Protein AF-A0A9E1AD64-F1 (afdb_monomer_lite)

Sequence (111 aa):
MRIDILGVGFDNLTMTEAVTRGCELLAGEGAHYVVTPNPEIVETCRADAEAMAAVNGADLVLPDGIGVIYGAKLLGTPLKSRVPGIEFGTAMLAHCAETGKKVFLFGAKPG

Secondary structure (DSSP, 8-state):
-EEEETTEEEE---HHHHHHHHHHHHHSSS---EE---HHHHHHHHH-HHHHHHHHTSSEE---SHHHHHHHHHTT---S----HHHHHHHHHHHHHHHT-------SS--

Structure (mmCIF, N/CA/C/O backbone):
data_AF-A0A9E1AD64-F1
#
_entry.id   AF-A0A9E1AD64-F1
#
loop_
_atom_site.group_PDB
_atom_site.id
_atom_site.type_symbol
_atom_site.label_atom_id
_atom_site.label_alt_id
_atom_site.label_comp_id
_atom_site.label_asym_id
_atom_site.label_entity_id
_atom_site.label_seq_id
_atom_site.pdbx_PDB_ins_code
_atom_site.Cartn_x
_atom_site.Cartn_y
_atom_site.Cartn_z
_atom_site.occupancy
_atom_site.B_iso_or_equiv
_atom_site.auth_seq_id
_atom_site.auth_comp_id
_atom_site.auth_asym_id
_atom_site.auth_atom_id
_atom_site.pdbx_PDB_model_num
ATOM 1 N N . MET A 1 1 ? -2.122 10.688 -10.115 1.00 80.75 1 MET A N 1
ATOM 2 C CA . MET A 1 1 ? -1.612 10.154 -11.398 1.00 80.75 1 MET A CA 1
ATOM 3 C C . MET A 1 1 ? -0.702 8.993 -11.063 1.00 80.75 1 MET A C 1
ATOM 5 O O . MET A 1 1 ? 0.187 9.179 -10.236 1.00 80.75 1 MET A O 1
ATOM 9 N N . ARG A 1 2 ? -0.967 7.822 -11.645 1.00 94.75 2 ARG A N 1
ATOM 10 C CA . ARG A 1 2 ? -0.189 6.609 -11.391 1.00 94.75 2 ARG A CA 1
ATOM 11 C C . ARG A 1 2 ? 0.966 6.483 -12.377 1.00 94.75 2 ARG A C 1
ATOM 13 O O . ARG A 1 2 ? 0.837 6.905 -13.523 1.00 94.75 2 ARG A O 1
ATOM 20 N N . ILE A 1 3 ? 2.080 5.934 -11.908 1.00 96.44 3 ILE A N 1
ATOM 21 C CA . ILE A 1 3 ? 3.230 5.552 -12.725 1.00 96.44 3 ILE A CA 1
ATOM 22 C C . ILE A 1 3 ? 3.144 4.051 -12.963 1.00 96.44 3 ILE A C 1
ATOM 24 O O . ILE A 1 3 ? 3.095 3.284 -12.004 1.00 96.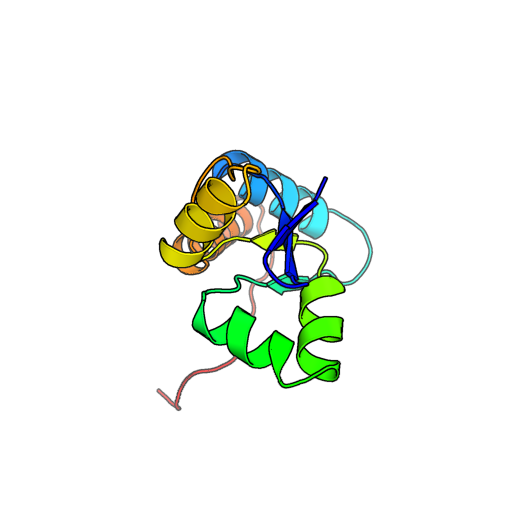44 3 ILE A O 1
ATOM 28 N N . ASP A 1 4 ? 3.124 3.651 -14.232 1.00 96.06 4 ASP A N 1
ATOM 29 C CA . ASP A 1 4 ? 3.173 2.241 -14.602 1.00 96.06 4 ASP A CA 1
ATOM 30 C C . ASP A 1 4 ? 4.584 1.688 -14.399 1.00 96.06 4 ASP A C 1
ATOM 32 O O . ASP A 1 4 ? 5.563 2.229 -14.918 1.00 96.06 4 ASP A O 1
ATOM 36 N N . ILE A 1 5 ? 4.679 0.607 -13.633 1.00 95.75 5 ILE A N 1
ATOM 37 C CA . ILE A 1 5 ? 5.900 -0.171 -13.479 1.00 95.75 5 ILE A CA 1
ATOM 38 C C . ILE A 1 5 ? 5.529 -1.626 -13.734 1.00 95.75 5 ILE A C 1
ATOM 40 O O . ILE A 1 5 ? 4.988 -2.306 -12.862 1.00 95.75 5 ILE A O 1
ATOM 44 N N . LEU A 1 6 ? 5.833 -2.094 -14.947 1.00 95.00 6 LEU A N 1
ATOM 45 C CA . LEU A 1 6 ? 5.563 -3.462 -15.400 1.00 95.00 6 LEU A CA 1
ATOM 46 C C . LEU A 1 6 ? 4.073 -3.847 -15.294 1.00 95.00 6 LEU A C 1
ATOM 48 O O . LEU A 1 6 ? 3.750 -4.982 -14.943 1.00 95.00 6 LEU A O 1
ATOM 52 N N . GLY A 1 7 ? 3.170 -2.907 -15.592 1.00 96.12 7 GLY A N 1
ATOM 53 C CA . GLY A 1 7 ? 1.720 -3.108 -15.530 1.00 96.12 7 GLY A CA 1
ATOM 54 C C . GLY A 1 7 ? 1.075 -2.756 -14.187 1.00 96.12 7 GLY A C 1
ATOM 55 O O . GLY A 1 7 ? -0.150 -2.655 -14.118 1.00 96.12 7 GLY A O 1
ATOM 56 N N . VAL A 1 8 ? 1.859 -2.552 -13.122 1.00 98.25 8 VAL A N 1
ATOM 57 C CA . VAL A 1 8 ? 1.342 -2.094 -11.824 1.00 98.25 8 VAL A CA 1
ATOM 58 C C . VAL A 1 8 ? 1.373 -0.569 -11.775 1.00 98.25 8 VAL A C 1
ATOM 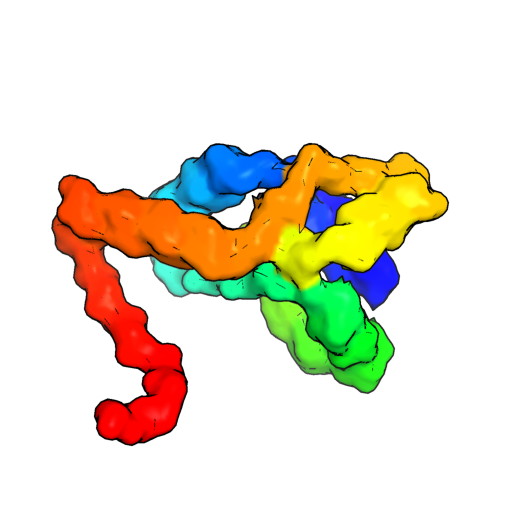60 O O . VAL A 1 8 ? 2.434 0.047 -11.889 1.00 98.25 8 VAL A O 1
ATOM 63 N N . GLY A 1 9 ? 0.210 0.051 -11.582 1.00 98.00 9 GLY A N 1
ATOM 64 C CA . GLY A 1 9 ? 0.069 1.501 -11.498 1.00 98.00 9 GLY A CA 1
ATOM 65 C C . GLY A 1 9 ? 0.298 2.020 -10.082 1.00 98.00 9 GLY A C 1
ATOM 66 O O . GLY A 1 9 ? -0.633 2.044 -9.285 1.00 98.00 9 GLY A O 1
ATOM 67 N N . PHE A 1 10 ? 1.503 2.501 -9.779 1.00 98.38 10 PHE A N 1
ATOM 68 C CA . PHE A 1 10 ? 1.853 3.049 -8.464 1.00 98.38 10 PHE A CA 1
ATOM 69 C C . PHE A 1 10 ? 1.447 4.513 -8.306 1.00 98.38 10 PHE A C 1
ATOM 71 O O . PHE A 1 10 ? 1.736 5.351 -9.164 1.00 98.38 10 PHE A O 1
ATOM 78 N N . ASP A 1 11 ? 0.845 4.857 -7.172 1.00 98.31 11 ASP A N 1
ATOM 79 C CA . ASP A 1 11 ? 0.541 6.236 -6.811 1.00 98.31 11 ASP A CA 1
ATOM 80 C C . ASP A 1 11 ? 1.825 6.994 -6.444 1.00 98.31 11 ASP A C 1
ATOM 82 O O . ASP A 1 11 ? 2.563 6.637 -5.524 1.00 98.31 11 ASP A O 1
ATOM 86 N N . ASN A 1 12 ? 2.108 8.067 -7.190 1.00 97.50 12 ASN A N 1
ATOM 87 C CA . ASN A 1 12 ? 3.341 8.837 -7.046 1.00 97.50 12 ASN A CA 1
ATOM 88 C C . ASN A 1 12 ? 3.255 9.871 -5.910 1.00 97.50 12 ASN A C 1
ATOM 90 O O . ASN A 1 12 ? 3.165 11.082 -6.149 1.00 97.50 12 ASN A O 1
ATOM 94 N N . LEU A 1 13 ? 3.249 9.371 -4.676 1.00 97.62 13 LEU A N 1
ATOM 95 C CA . LEU A 1 13 ? 3.027 10.140 -3.454 1.00 97.62 13 LEU A CA 1
ATOM 96 C C . LEU A 1 13 ? 4.227 10.056 -2.503 1.00 97.62 13 LEU A C 1
ATOM 98 O O . LEU A 1 13 ? 4.968 9.073 -2.479 1.00 97.62 13 LEU A O 1
ATOM 102 N N . THR A 1 14 ? 4.403 11.098 -1.696 1.00 97.88 14 THR A N 1
ATOM 103 C CA . THR A 1 14 ? 5.211 11.030 -0.471 1.00 97.88 14 THR A CA 1
ATOM 104 C C . THR A 1 14 ? 4.457 10.300 0.642 1.00 97.88 14 THR A C 1
ATOM 106 O O . THR A 1 14 ? 3.240 10.147 0.558 1.00 97.88 14 THR A O 1
ATOM 109 N N . MET A 1 15 ? 5.143 9.896 1.719 1.00 98.00 15 MET A N 1
ATOM 110 C CA . MET A 1 15 ? 4.477 9.312 2.897 1.00 98.00 15 MET A CA 1
ATOM 111 C C . MET A 1 15 ? 3.380 10.234 3.455 1.00 98.00 15 MET A C 1
ATOM 113 O O . MET A 1 15 ? 2.265 9.786 3.699 1.00 98.00 15 MET A O 1
ATOM 117 N N . THR A 1 16 ? 3.662 11.533 3.599 1.00 98.25 16 THR A N 1
ATOM 118 C CA . THR A 1 16 ? 2.679 12.512 4.086 1.00 98.25 16 THR A CA 1
ATOM 119 C C . THR A 1 16 ? 1.471 12.604 3.158 1.00 98.25 16 THR A C 1
ATOM 121 O O . THR A 1 16 ? 0.339 12.574 3.626 1.00 98.25 16 THR A O 1
ATOM 124 N N . GLU A 1 17 ? 1.694 12.674 1.843 1.00 98.44 17 GLU A N 1
ATOM 125 C CA . GLU A 1 17 ? 0.605 12.715 0.859 1.00 98.44 17 GLU A CA 1
ATOM 126 C C . GLU A 1 17 ? -0.224 11.419 0.871 1.00 98.44 17 GLU A C 1
ATOM 128 O O . GLU A 1 17 ? -1.449 11.479 0.787 1.00 98.44 17 GLU A O 1
ATOM 133 N N . ALA A 1 18 ? 0.427 10.259 1.011 1.00 98.44 18 ALA A N 1
ATOM 134 C CA . ALA A 1 18 ? -0.244 8.968 1.112 1.00 98.44 18 ALA A CA 1
ATOM 135 C C . ALA A 1 18 ? -1.145 8.905 2.351 1.00 98.44 18 ALA A C 1
ATOM 137 O O . ALA A 1 18 ? -2.312 8.549 2.223 1.00 98.44 18 ALA A O 1
ATOM 138 N N . VAL A 1 19 ? -0.641 9.298 3.528 1.00 98.56 19 VAL A N 1
ATOM 139 C CA . VAL A 1 19 ? -1.425 9.331 4.776 1.00 98.56 19 VAL A CA 1
ATOM 140 C C . VAL A 1 19 ? -2.600 10.294 4.657 1.00 98.56 19 VAL A C 1
ATOM 142 O O . VAL A 1 19 ? -3.724 9.897 4.945 1.00 98.56 19 VAL A O 1
ATOM 145 N N . THR A 1 20 ? -2.383 11.516 4.156 1.00 98.50 20 THR A N 1
ATOM 146 C CA . THR A 1 20 ? -3.476 12.470 3.902 1.00 98.50 20 THR A CA 1
ATOM 147 C C . THR A 1 20 ? -4.559 11.841 3.032 1.00 98.50 20 THR A C 1
ATOM 149 O O . THR A 1 20 ? -5.738 11.887 3.380 1.00 98.50 20 THR A O 1
ATOM 152 N N . ARG A 1 21 ? -4.164 11.176 1.942 1.00 98.38 21 ARG A N 1
ATOM 153 C CA . ARG A 1 21 ? -5.105 10.513 1.041 1.00 98.38 21 ARG A CA 1
ATOM 154 C C . ARG A 1 21 ? -5.820 9.330 1.699 1.00 98.38 21 ARG A C 1
ATOM 156 O O . ARG A 1 21 ? -7.011 9.146 1.478 1.00 98.38 21 ARG A O 1
ATOM 163 N N . GLY A 1 22 ? -5.129 8.559 2.535 1.00 98.31 22 GLY A N 1
ATOM 164 C CA . GLY A 1 22 ? -5.731 7.498 3.343 1.00 98.31 22 GLY A CA 1
ATOM 165 C C . GLY A 1 22 ? -6.789 8.031 4.314 1.00 98.31 22 GLY A C 1
ATOM 166 O O . GLY A 1 22 ? -7.865 7.447 4.432 1.00 98.31 22 GLY A O 1
ATOM 167 N N . CYS A 1 23 ? -6.525 9.166 4.964 1.00 98.19 23 CYS A N 1
ATOM 168 C CA . CYS A 1 23 ? -7.484 9.822 5.853 1.00 98.19 23 CYS A CA 1
ATOM 169 C C . CYS A 1 23 ? -8.709 10.354 5.094 1.00 98.19 23 CYS A C 1
ATOM 171 O O . CYS A 1 23 ? -9.830 10.227 5.584 1.00 98.19 23 CYS A O 1
ATOM 173 N N . GLU A 1 24 ? -8.522 10.900 3.887 1.00 97.88 24 GLU A N 1
ATOM 174 C CA . GLU A 1 24 ? -9.631 11.300 3.009 1.00 97.88 24 GLU A CA 1
ATOM 175 C C . GLU A 1 24 ? -10.523 10.108 2.642 1.00 97.88 24 GLU A C 1
ATOM 177 O O . GLU A 1 24 ? -11.743 10.208 2.752 1.00 97.88 24 GLU A O 1
ATOM 182 N N . LEU A 1 25 ? -9.928 8.970 2.261 1.00 98.00 25 LEU A N 1
ATOM 183 C CA . LEU A 1 25 ? -10.671 7.739 1.961 1.00 98.00 25 LEU A CA 1
ATOM 184 C C . LEU A 1 25 ? -11.442 7.238 3.189 1.00 98.00 25 LEU A C 1
ATOM 186 O O . LEU A 1 25 ? -12.604 6.868 3.082 1.00 98.00 25 LEU A O 1
ATOM 190 N N . LEU A 1 26 ? -10.834 7.287 4.377 1.00 97.25 26 LEU A N 1
ATOM 191 C CA . LEU A 1 26 ? -11.489 6.894 5.630 1.00 97.25 26 LEU A CA 1
ATOM 192 C C . LEU A 1 26 ? -12.666 7.810 6.020 1.00 97.25 26 LEU A C 1
ATOM 194 O O . LEU A 1 26 ? -13.578 7.386 6.737 1.00 97.25 26 LEU A O 1
ATOM 198 N N . ALA A 1 27 ? -12.624 9.080 5.616 1.00 95.81 27 ALA A N 1
ATOM 199 C CA . ALA A 1 27 ? -13.699 10.043 5.843 1.00 95.81 27 ALA A CA 1
ATOM 200 C C . ALA A 1 27 ? -14.802 9.981 4.772 1.00 95.81 27 ALA A C 1
ATOM 202 O O . ALA A 1 27 ? -15.895 10.495 5.013 1.00 95.81 27 ALA A O 1
ATOM 203 N N . GLY A 1 28 ? -14.511 9.382 3.616 1.00 95.25 28 GLY A N 1
ATOM 204 C CA . GLY A 1 28 ? -15.430 9.224 2.496 1.00 95.25 28 GLY A CA 1
ATOM 205 C C . GLY A 1 28 ? -16.514 8.169 2.721 1.00 95.25 28 GLY A C 1
ATOM 206 O O . GLY A 1 28 ? -16.564 7.476 3.738 1.00 95.25 28 GLY A O 1
ATOM 207 N N . GLU A 1 29 ? -17.410 8.066 1.742 1.00 94.69 29 GLU A N 1
ATOM 208 C CA . GLU A 1 29 ? -18.433 7.024 1.693 1.00 94.69 29 GLU A CA 1
ATOM 209 C C . GLU A 1 29 ? -17.910 5.780 0.970 1.00 94.69 29 GLU A C 1
ATOM 211 O O . GLU A 1 29 ? -17.199 5.882 -0.027 1.00 94.69 29 GLU A O 1
ATOM 216 N N . GLY A 1 30 ? -18.349 4.602 1.414 1.00 95.62 30 GLY A N 1
ATOM 217 C CA . GLY A 1 30 ? -18.016 3.331 0.775 1.00 95.62 30 GLY A CA 1
ATOM 218 C C . GLY A 1 30 ? -16.844 2.600 1.425 1.00 95.62 30 GLY A C 1
ATOM 219 O O . GLY A 1 30 ? -16.343 2.975 2.484 1.00 95.62 30 GLY A O 1
ATOM 220 N N . ALA A 1 31 ? -16.470 1.480 0.811 1.00 96.88 31 ALA A N 1
ATOM 221 C CA . ALA A 1 31 ? -15.331 0.679 1.230 1.00 96.88 31 ALA A CA 1
ATOM 222 C C . ALA A 1 31 ? -14.145 0.992 0.320 1.00 96.88 31 ALA A C 1
ATOM 224 O O . ALA A 1 31 ? -14.277 0.930 -0.900 1.00 96.88 31 ALA A O 1
ATOM 225 N N . HIS A 1 32 ? -13.002 1.275 0.937 1.00 98.25 32 HIS A N 1
ATOM 226 C CA . HIS A 1 32 ? -11.752 1.544 0.243 1.00 98.25 32 HIS A CA 1
ATOM 227 C C . HIS A 1 32 ? -10.674 0.577 0.703 1.00 98.25 32 HIS A C 1
ATOM 229 O O . HIS A 1 32 ? -10.689 0.114 1.848 1.00 98.25 32 HIS A O 1
ATOM 235 N N . TYR A 1 33 ? -9.717 0.295 -0.172 1.00 98.25 33 TYR A N 1
ATOM 236 C CA . TYR A 1 33 ? -8.581 -0.547 0.164 1.00 98.25 33 TYR A CA 1
ATOM 237 C C . TYR A 1 33 ? -7.271 -0.012 -0.407 1.00 98.25 33 TYR A C 1
ATOM 239 O O . TYR A 1 33 ? -7.211 0.625 -1.459 1.00 98.25 33 TYR A O 1
ATOM 247 N N . VAL A 1 34 ? -6.203 -0.273 0.344 1.00 98.50 34 VAL A N 1
ATOM 248 C CA . VAL A 1 34 ? -4.842 0.162 0.043 1.00 98.50 34 VAL A CA 1
ATOM 249 C C . VAL A 1 34 ? -3.977 -1.076 -0.106 1.00 98.50 34 VAL A C 1
ATOM 251 O O . VAL A 1 34 ? -4.052 -1.992 0.712 1.00 98.50 34 VAL A O 1
ATOM 254 N N . VAL A 1 35 ? -3.138 -1.086 -1.132 1.00 98.50 35 VAL A N 1
ATOM 255 C CA . VAL A 1 35 ? -2.138 -2.129 -1.358 1.00 98.50 35 VAL A CA 1
ATOM 256 C C . VAL A 1 35 ? -0.752 -1.504 -1.378 1.00 98.50 35 VAL A C 1
ATOM 258 O O . VAL A 1 35 ? -0.574 -0.352 -1.777 1.00 98.50 35 VAL A O 1
ATOM 261 N N . THR A 1 36 ? 0.245 -2.266 -0.941 1.00 98.19 36 THR A N 1
ATOM 262 C CA . THR A 1 36 ? 1.636 -1.808 -0.824 1.00 98.19 36 THR A CA 1
ATOM 263 C C . THR A 1 36 ? 2.557 -2.754 -1.604 1.00 98.19 36 THR A C 1
ATOM 265 O O . THR A 1 36 ? 3.246 -3.572 -0.988 1.00 98.19 36 THR A O 1
ATOM 268 N N . PRO A 1 37 ? 2.526 -2.757 -2.955 1.00 98.12 37 PRO A N 1
ATOM 269 C CA . PRO A 1 37 ? 3.275 -3.733 -3.729 1.00 98.12 37 PRO A CA 1
ATOM 270 C C . PRO A 1 37 ? 4.779 -3.512 -3.589 1.00 98.12 37 PRO A C 1
ATOM 272 O O . PRO A 1 37 ? 5.289 -2.404 -3.778 1.00 98.12 37 PRO A O 1
ATOM 275 N N . ASN A 1 38 ? 5.482 -4.606 -3.324 1.00 97.31 38 ASN A N 1
ATOM 276 C CA . ASN A 1 38 ? 6.929 -4.714 -3.423 1.00 97.31 38 ASN A CA 1
ATOM 277 C C . ASN A 1 38 ? 7.324 -5.430 -4.730 1.00 97.31 38 ASN A C 1
ATOM 279 O O . ASN A 1 38 ? 6.440 -5.865 -5.471 1.00 97.31 38 ASN A O 1
ATOM 283 N N . PRO A 1 39 ? 8.624 -5.574 -5.053 1.00 96.50 39 PRO A N 1
ATOM 284 C CA . PRO A 1 39 ? 9.036 -6.254 -6.281 1.00 96.50 39 PRO A CA 1
ATOM 285 C C . PRO A 1 39 ? 8.483 -7.681 -6.431 1.00 96.50 39 PRO A C 1
ATOM 287 O O . PRO A 1 39 ? 8.128 -8.072 -7.536 1.00 96.50 39 PRO A O 1
ATOM 290 N N . GLU A 1 40 ? 8.353 -8.444 -5.343 1.00 96.94 40 GLU A N 1
ATOM 291 C CA . GLU A 1 40 ? 7.803 -9.809 -5.388 1.00 96.94 40 GLU A CA 1
ATOM 292 C C . GLU A 1 40 ? 6.310 -9.810 -5.752 1.00 96.94 40 GLU A C 1
ATOM 294 O O . GLU A 1 40 ? 5.855 -10.630 -6.552 1.00 96.94 40 GLU A O 1
ATOM 299 N N . ILE A 1 41 ? 5.545 -8.849 -5.225 1.00 97.94 41 ILE A N 1
ATOM 300 C CA . ILE A 1 41 ? 4.136 -8.653 -5.589 1.00 97.94 41 ILE A CA 1
ATOM 301 C C . ILE A 1 41 ? 4.015 -8.212 -7.051 1.00 97.94 41 ILE A C 1
ATOM 303 O O . ILE A 1 41 ? 3.124 -8.691 -7.749 1.00 97.94 41 ILE A O 1
ATOM 307 N N . VAL A 1 42 ? 4.911 -7.351 -7.546 1.00 97.62 42 VAL A N 1
ATOM 308 C CA . VAL A 1 42 ? 4.934 -6.967 -8.969 1.00 97.62 42 VAL A CA 1
ATOM 309 C C . VAL A 1 42 ? 5.148 -8.195 -9.855 1.00 97.62 42 VAL A C 1
ATOM 311 O O . VAL A 1 42 ? 4.398 -8.390 -10.808 1.00 97.62 42 VAL A O 1
ATOM 314 N N . GLU A 1 43 ? 6.100 -9.070 -9.522 1.00 97.31 43 GLU A N 1
ATOM 315 C CA . GLU A 1 43 ? 6.308 -10.314 -10.275 1.00 97.31 43 GLU A CA 1
ATOM 316 C C . GLU A 1 43 ? 5.096 -11.253 -10.199 1.00 97.31 43 GLU A C 1
ATOM 318 O O . GLU A 1 43 ? 4.729 -11.864 -11.202 1.00 97.31 43 GLU A O 1
ATOM 323 N N . THR A 1 44 ? 4.419 -11.305 -9.050 1.00 98.38 44 THR A N 1
ATOM 324 C CA . THR A 1 44 ? 3.168 -12.064 -8.894 1.00 98.38 44 THR A CA 1
ATOM 325 C C . THR A 1 44 ? 2.082 -11.521 -9.825 1.00 98.38 44 THR A C 1
ATOM 327 O O . THR A 1 44 ? 1.475 -12.285 -10.569 1.00 98.38 44 THR A O 1
ATOM 330 N N . CYS A 1 45 ? 1.893 -10.199 -9.871 1.00 98.38 45 CYS A N 1
ATOM 331 C CA . CYS A 1 45 ? 0.926 -9.554 -10.765 1.00 98.38 45 CYS A CA 1
ATOM 332 C C . CYS A 1 45 ? 1.236 -9.824 -12.243 1.00 98.38 45 CYS A C 1
ATOM 334 O O . CYS A 1 45 ? 0.331 -9.975 -13.057 1.00 98.38 45 CYS A O 1
ATOM 336 N N . ARG A 1 46 ? 2.515 -9.908 -12.620 1.00 97.44 46 ARG A N 1
ATOM 337 C CA . ARG A 1 46 ? 2.905 -10.227 -14.003 1.00 97.44 46 ARG A CA 1
ATOM 338 C C . ARG A 1 46 ? 2.553 -11.659 -14.407 1.00 97.44 46 ARG A C 1
ATOM 340 O O . ARG A 1 46 ? 2.355 -11.908 -15.594 1.00 97.44 46 ARG A O 1
ATOM 347 N N . ALA A 1 47 ? 2.512 -12.582 -13.450 1.00 98.12 47 ALA A N 1
ATOM 348 C CA . ALA A 1 47 ? 2.170 -13.983 -13.680 1.00 98.12 47 ALA A CA 1
ATOM 349 C C . ALA A 1 47 ? 0.667 -14.278 -13.522 1.00 98.12 47 ALA A C 1
ATOM 351 O O . ALA A 1 47 ? 0.193 -15.281 -14.052 1.00 98.12 47 ALA A O 1
ATOM 352 N N . ASP A 1 48 ? -0.073 -13.418 -12.818 1.00 98.56 48 ASP A N 1
ATOM 353 C CA . ASP A 1 48 ? -1.472 -13.626 -12.448 1.00 98.56 48 ASP A CA 1
ATOM 354 C C . ASP A 1 48 ? -2.325 -12.378 -12.742 1.00 98.56 48 ASP A C 1
ATOM 356 O O . ASP A 1 48 ? -2.196 -11.324 -12.110 1.00 98.56 48 ASP A O 1
ATOM 360 N N . ALA A 1 49 ? -3.237 -12.519 -13.707 1.00 98.25 49 ALA A N 1
ATOM 361 C CA . ALA A 1 49 ? -4.124 -11.445 -14.138 1.00 98.25 49 ALA A CA 1
ATOM 362 C C . ALA A 1 49 ? -5.140 -11.026 -13.061 1.00 98.25 49 ALA A C 1
ATOM 364 O O . ALA A 1 49 ? -5.520 -9.854 -13.019 1.00 98.25 49 ALA A O 1
ATOM 365 N N . GLU A 1 50 ? -5.570 -11.939 -12.187 1.00 98.62 50 GLU A N 1
ATOM 366 C CA . GLU A 1 50 ? -6.475 -11.613 -11.081 1.00 98.62 50 GLU A CA 1
ATOM 367 C C . GLU A 1 50 ? -5.738 -10.803 -10.015 1.00 98.62 50 GLU A C 1
ATOM 369 O O . GLU A 1 50 ? -6.259 -9.790 -9.543 1.00 98.62 50 GLU A O 1
ATOM 374 N N . ALA A 1 51 ? -4.490 -11.171 -9.705 1.00 98.56 51 ALA A N 1
ATOM 375 C CA . ALA A 1 51 ? -3.635 -10.385 -8.817 1.00 98.56 51 ALA A CA 1
ATOM 376 C C . ALA A 1 51 ? -3.376 -8.976 -9.380 1.00 98.56 51 ALA A C 1
ATOM 378 O O . ALA A 1 51 ? -3.517 -7.984 -8.659 1.00 98.56 51 ALA A O 1
ATOM 379 N N . MET A 1 52 ? -3.072 -8.870 -10.679 1.00 98.69 52 MET A N 1
ATOM 380 C CA . MET A 1 52 ? -2.902 -7.584 -11.363 1.00 98.69 52 MET A CA 1
ATOM 381 C C . MET A 1 52 ? -4.166 -6.720 -11.274 1.00 98.69 52 MET A C 1
ATOM 383 O O . MET A 1 52 ? -4.088 -5.531 -10.959 1.00 98.69 52 MET A O 1
ATOM 387 N N . ALA A 1 53 ? -5.337 -7.310 -11.531 1.00 98.69 53 ALA A N 1
ATOM 388 C CA . ALA A 1 53 ? -6.613 -6.610 -11.450 1.00 98.69 53 ALA A CA 1
ATOM 389 C C . ALA A 1 53 ? -6.916 -6.145 -10.017 1.00 98.69 53 ALA A C 1
ATOM 391 O O . ALA A 1 53 ? -7.312 -4.997 -9.821 1.00 98.69 53 ALA A O 1
ATOM 392 N N . ALA A 1 54 ? -6.675 -6.995 -9.016 1.00 98.62 54 ALA A N 1
ATOM 393 C CA . ALA A 1 54 ? -6.893 -6.666 -7.611 1.00 98.62 54 ALA A CA 1
ATOM 394 C C . ALA A 1 54 ? -5.997 -5.510 -7.140 1.00 98.62 54 ALA A C 1
ATOM 396 O O . ALA A 1 54 ? -6.486 -4.585 -6.489 1.00 98.62 54 ALA A O 1
ATOM 397 N N . VAL A 1 55 ? -4.708 -5.531 -7.500 1.00 98.62 55 VAL A N 1
ATOM 398 C CA . VAL A 1 55 ? -3.754 -4.466 -7.155 1.00 98.62 55 VAL A CA 1
ATOM 399 C C . VAL A 1 55 ? -4.115 -3.160 -7.857 1.00 98.62 55 VAL A C 1
ATOM 401 O O . VAL A 1 55 ? -4.240 -2.131 -7.198 1.00 98.62 55 VAL A O 1
ATOM 404 N N . ASN A 1 56 ? -4.339 -3.182 -9.172 1.00 98.44 56 ASN A N 1
ATOM 405 C CA . ASN A 1 56 ? -4.659 -1.962 -9.916 1.00 98.44 56 ASN A CA 1
ATOM 406 C C . ASN A 1 56 ? -6.049 -1.396 -9.585 1.00 98.44 56 ASN A C 1
ATOM 408 O O . ASN A 1 56 ? -6.264 -0.196 -9.759 1.00 98.44 56 ASN A O 1
ATOM 412 N N . GLY A 1 57 ? -6.968 -2.223 -9.084 1.00 98.25 57 GLY A N 1
ATOM 413 C CA . GLY A 1 57 ? -8.285 -1.797 -8.609 1.00 98.25 57 GLY A CA 1
ATOM 414 C C . GLY A 1 57 ? -8.277 -1.059 -7.267 1.00 98.25 57 GLY A C 1
ATOM 415 O O . GLY A 1 57 ? -9.292 -0.463 -6.918 1.00 98.25 57 GLY A O 1
ATOM 416 N N . ALA A 1 58 ? -7.164 -1.079 -6.521 1.00 98.50 58 ALA A N 1
ATOM 417 C CA . ALA A 1 58 ? -7.080 -0.443 -5.207 1.00 98.50 58 ALA A CA 1
ATOM 418 C C . ALA A 1 58 ? -7.239 1.076 -5.294 1.00 98.50 58 ALA A C 1
ATOM 420 O O . ALA A 1 58 ? -6.844 1.692 -6.286 1.00 98.50 58 ALA A O 1
ATOM 421 N N . ASP A 1 59 ? -7.732 1.700 -4.225 1.00 98.44 59 ASP A N 1
ATOM 422 C CA . ASP A 1 59 ? -7.839 3.160 -4.129 1.00 98.44 59 ASP A CA 1
ATOM 423 C C . ASP A 1 59 ? -6.465 3.821 -3.951 1.00 98.44 59 ASP A C 1
ATOM 425 O O . ASP A 1 59 ? -6.251 4.951 -4.395 1.00 98.44 59 ASP A O 1
ATOM 429 N N . LEU A 1 60 ? -5.518 3.099 -3.339 1.00 98.31 60 LEU A N 1
ATOM 430 C CA . LEU A 1 60 ? -4.110 3.482 -3.249 1.00 98.31 60 LEU A CA 1
ATOM 431 C C . LEU A 1 60 ? -3.187 2.292 -3.502 1.00 98.31 60 LEU A C 1
ATOM 433 O O . LEU A 1 60 ? -3.316 1.247 -2.864 1.00 98.31 60 LEU A O 1
ATOM 437 N N . VAL A 1 61 ? -2.212 2.498 -4.385 1.00 98.69 61 VAL A N 1
ATOM 438 C CA . VAL A 1 61 ? -1.150 1.542 -4.716 1.00 98.69 61 VAL A CA 1
ATOM 439 C C . VAL A 1 61 ? 0.192 2.163 -4.334 1.00 98.69 61 VAL A C 1
ATOM 441 O O . VAL A 1 61 ? 0.761 2.965 -5.075 1.00 98.69 61 VAL A O 1
ATOM 444 N N . LEU A 1 62 ? 0.692 1.831 -3.146 1.00 98.50 62 LEU A N 1
ATOM 445 C CA . LEU A 1 62 ? 1.843 2.497 -2.533 1.00 98.50 62 LEU A CA 1
ATOM 446 C C . LEU A 1 62 ? 3.147 1.719 -2.785 1.00 98.50 62 LEU A C 1
ATOM 448 O O . LEU A 1 62 ? 3.192 0.519 -2.527 1.00 98.50 62 LEU A O 1
ATOM 452 N N . PRO A 1 63 ? 4.229 2.360 -3.265 1.00 97.75 63 PRO A N 1
ATOM 453 C CA . PRO A 1 63 ? 5.467 1.654 -3.589 1.00 97.75 63 PRO A CA 1
ATOM 454 C C . PRO A 1 63 ? 6.220 1.208 -2.328 1.00 97.75 63 PRO A C 1
ATOM 456 O O . PRO A 1 63 ? 6.926 2.004 -1.697 1.00 97.75 63 PRO A O 1
ATOM 459 N N . ASP A 1 64 ? 6.135 -0.081 -2.000 1.00 95.62 64 ASP A N 1
ATOM 460 C CA . ASP A 1 64 ? 6.810 -0.674 -0.847 1.00 95.62 64 ASP A CA 1
ATOM 461 C C . ASP A 1 64 ? 8.056 -1.441 -1.279 1.00 95.62 64 ASP A C 1
ATOM 463 O O . ASP A 1 64 ? 8.023 -2.597 -1.665 1.00 95.62 64 ASP A O 1
ATOM 467 N N . GLY A 1 65 ? 9.208 -0.790 -1.239 1.00 92.50 65 GLY A N 1
ATOM 468 C CA . GLY A 1 65 ? 10.479 -1.456 -1.494 1.00 92.50 65 GLY A CA 1
ATOM 469 C C . GLY A 1 65 ? 11.362 -0.673 -2.440 1.00 92.50 65 GLY A C 1
ATOM 470 O O . GLY A 1 65 ? 10.913 0.034 -3.340 1.00 92.50 65 GLY A O 1
ATOM 471 N N . ILE A 1 66 ? 12.669 -0.791 -2.224 1.00 94.00 66 ILE A N 1
ATOM 472 C CA . ILE A 1 66 ? 13.634 0.010 -2.973 1.00 94.00 66 ILE A CA 1
ATOM 473 C C . ILE A 1 66 ? 13.724 -0.416 -4.447 1.00 94.00 66 ILE A C 1
ATOM 475 O O . ILE A 1 66 ? 13.986 0.420 -5.308 1.00 94.00 66 ILE A O 1
ATOM 479 N N . GLY A 1 67 ? 13.440 -1.688 -4.750 1.00 94.50 67 GLY A N 1
ATOM 480 C CA . GLY A 1 67 ? 13.424 -2.206 -6.120 1.00 94.50 67 GLY A CA 1
ATOM 481 C C . GLY A 1 67 ? 12.399 -1.498 -7.007 1.00 94.50 67 GLY A C 1
ATOM 482 O O . GLY A 1 67 ? 12.729 -1.141 -8.133 1.00 94.50 67 GLY A O 1
ATOM 483 N N . VAL A 1 68 ? 11.209 -1.189 -6.477 1.0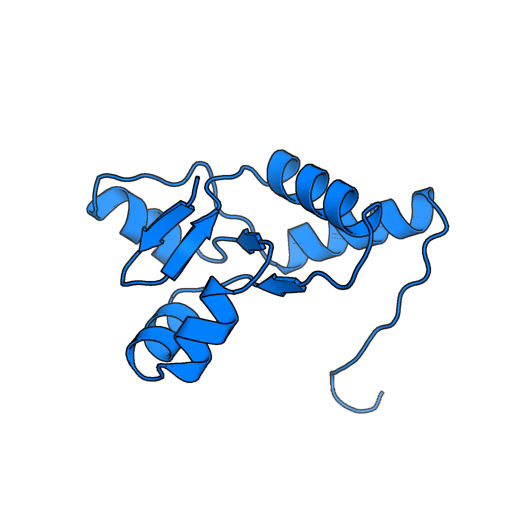0 95.62 68 VAL A N 1
ATOM 484 C CA . VAL A 1 68 ? 10.173 -0.428 -7.200 1.00 95.62 68 VAL A CA 1
ATOM 485 C C . VAL A 1 68 ? 10.670 0.985 -7.517 1.00 95.62 68 VAL A C 1
ATOM 487 O O . VAL A 1 68 ? 10.557 1.448 -8.649 1.00 95.62 68 VAL A O 1
ATOM 490 N N . ILE A 1 69 ? 11.310 1.650 -6.548 1.00 96.88 69 ILE A N 1
ATOM 491 C CA . ILE A 1 69 ? 11.870 2.998 -6.729 1.00 96.88 69 ILE A CA 1
ATOM 492 C C . ILE A 1 69 ? 12.964 3.018 -7.798 1.00 96.88 69 ILE A C 1
ATOM 494 O O . ILE A 1 69 ? 13.004 3.932 -8.623 1.00 96.88 69 ILE A O 1
ATOM 498 N N . TYR A 1 70 ? 13.855 2.027 -7.801 1.00 95.94 70 TYR A N 1
ATOM 499 C CA . TYR A 1 70 ? 14.882 1.923 -8.834 1.00 95.94 70 TYR A CA 1
ATOM 500 C C . TYR A 1 70 ? 14.299 1.556 -10.199 1.00 95.94 70 TYR A C 1
ATOM 502 O O . TYR A 1 70 ? 14.698 2.168 -11.186 1.00 95.94 70 TYR A O 1
ATOM 510 N N . GLY A 1 71 ? 13.328 0.642 -10.261 1.00 93.62 71 GLY A N 1
ATOM 511 C CA . GLY A 1 71 ? 12.621 0.302 -11.498 1.00 93.62 71 GLY A CA 1
ATOM 512 C C . GLY A 1 71 ? 11.983 1.534 -12.140 1.00 93.62 71 GLY A C 1
ATOM 513 O O . GLY A 1 71 ? 12.223 1.815 -13.310 1.00 93.62 71 GLY A O 1
ATOM 514 N N . ALA A 1 72 ? 11.290 2.348 -11.341 1.00 95.06 72 ALA A N 1
ATOM 515 C CA . ALA A 1 72 ? 10.703 3.613 -11.779 1.00 95.06 72 ALA A CA 1
ATOM 516 C C . ALA A 1 72 ? 11.751 4.576 -12.373 1.00 95.06 72 ALA A C 1
ATOM 518 O O . ALA A 1 72 ? 11.542 5.178 -13.426 1.00 95.06 72 ALA A O 1
ATOM 519 N N . LYS A 1 73 ? 12.914 4.703 -11.717 1.00 95.12 73 LYS A N 1
ATOM 520 C CA . LYS A 1 73 ? 14.027 5.541 -12.197 1.00 95.12 73 LYS A CA 1
ATOM 521 C C . LYS A 1 73 ? 14.612 5.034 -13.515 1.00 95.12 73 LYS A C 1
ATOM 523 O O . LYS A 1 73 ? 14.891 5.847 -14.390 1.00 95.12 73 LYS A O 1
ATOM 528 N N . LEU A 1 74 ? 14.788 3.720 -13.661 1.00 94.88 74 LEU A N 1
ATOM 529 C CA . LEU A 1 74 ? 15.312 3.105 -14.887 1.00 94.88 74 LEU A CA 1
ATOM 530 C C . LEU A 1 74 ? 14.369 3.297 -16.081 1.00 94.88 74 LEU A C 1
ATOM 532 O O . LEU A 1 74 ? 14.837 3.466 -17.201 1.00 94.88 74 LEU A O 1
ATOM 536 N N . LEU A 1 75 ? 13.058 3.331 -15.834 1.00 92.44 75 LEU A N 1
ATOM 537 C CA . LEU A 1 75 ? 12.031 3.600 -16.844 1.00 92.44 75 LEU A CA 1
ATOM 538 C C . LEU A 1 75 ? 11.872 5.097 -17.178 1.00 92.44 75 LEU A C 1
ATOM 540 O O . LEU A 1 75 ? 11.046 5.457 -18.011 1.00 92.44 75 LEU A O 1
ATOM 544 N N . GLY A 1 76 ? 12.650 5.985 -16.546 1.00 95.19 76 GLY A N 1
ATOM 545 C CA . GLY A 1 76 ? 12.562 7.434 -16.761 1.00 95.19 76 GLY A CA 1
ATOM 546 C C . GLY A 1 76 ? 11.362 8.101 -16.077 1.00 95.19 76 GLY A C 1
ATOM 547 O O . GLY A 1 76 ? 11.097 9.277 -16.314 1.00 95.19 76 GLY A O 1
ATOM 548 N N . THR A 1 77 ? 10.658 7.383 -15.201 1.00 94.69 77 THR A N 1
ATOM 549 C CA . THR A 1 77 ? 9.455 7.843 -14.496 1.00 94.69 77 THR A CA 1
ATOM 550 C C . THR A 1 77 ? 9.650 7.716 -12.982 1.00 94.69 77 THR A C 1
ATOM 552 O O . THR A 1 77 ? 9.062 6.838 -12.351 1.00 94.69 77 THR A O 1
ATOM 555 N N . PRO A 1 78 ? 10.512 8.540 -12.358 1.00 95.81 78 PRO A N 1
ATOM 556 C CA . PRO A 1 78 ? 10.855 8.379 -10.951 1.00 95.81 78 PRO A CA 1
ATOM 557 C C . PRO A 1 78 ? 9.648 8.603 -10.028 1.00 95.81 78 PRO A C 1
ATOM 559 O O . PRO A 1 78 ? 8.911 9.582 -10.157 1.00 95.81 78 PRO A O 1
ATOM 562 N N . LEU A 1 79 ? 9.507 7.718 -9.040 1.00 97.12 79 LEU A N 1
ATOM 563 C CA . LEU A 1 79 ? 8.596 7.906 -7.912 1.00 97.12 79 LEU A CA 1
ATOM 564 C C . LEU A 1 79 ? 9.197 8.888 -6.891 1.00 97.12 79 LEU A C 1
ATOM 566 O O . LEU A 1 79 ? 10.412 8.892 -6.672 1.00 97.12 79 LEU A O 1
ATOM 570 N N . LYS A 1 80 ? 8.347 9.689 -6.237 1.00 96.94 80 LYS A N 1
ATOM 571 C CA . LYS A 1 80 ? 8.721 10.693 -5.228 1.00 96.94 80 LYS A CA 1
ATOM 572 C C . LYS A 1 80 ? 9.450 10.059 -4.045 1.00 96.94 80 LYS A C 1
ATOM 574 O O . LYS A 1 80 ? 10.485 10.565 -3.620 1.00 96.94 80 LYS A O 1
ATOM 579 N N . SER A 1 81 ? 8.921 8.957 -3.517 1.00 96.25 81 SER A N 1
ATOM 580 C CA . SER A 1 81 ? 9.534 8.229 -2.406 1.00 96.25 81 SER A CA 1
ATOM 581 C C . SER A 1 81 ? 9.029 6.795 -2.308 1.00 96.25 81 SER A C 1
ATOM 583 O O . SER A 1 81 ? 7.994 6.446 -2.868 1.00 96.25 81 SER A O 1
ATOM 585 N N . ARG A 1 82 ? 9.746 5.982 -1.529 1.00 97.56 82 ARG A N 1
ATOM 586 C CA . ARG A 1 82 ? 9.232 4.715 -0.999 1.00 97.56 82 ARG A CA 1
ATOM 587 C C . ARG A 1 82 ? 8.181 5.000 0.072 1.00 97.56 82 ARG A C 1
ATOM 589 O O . ARG A 1 82 ?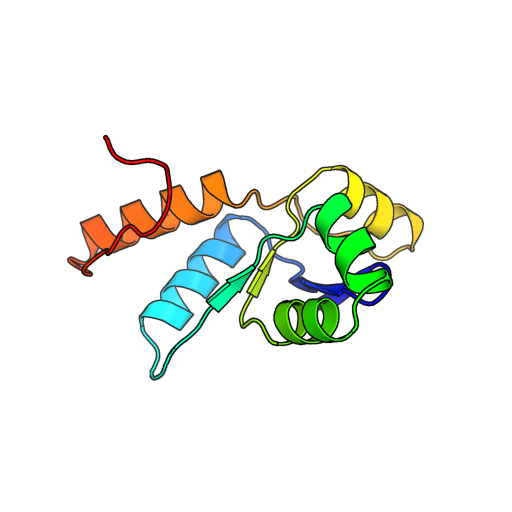 8.388 5.900 0.881 1.00 97.56 82 ARG A O 1
ATOM 596 N N . VAL A 1 83 ? 7.114 4.209 0.102 1.00 98.19 83 VAL A N 1
ATOM 597 C CA . VAL A 1 83 ? 6.043 4.295 1.101 1.00 98.19 83 VAL A CA 1
ATOM 598 C C . VAL A 1 83 ? 5.793 2.892 1.671 1.00 98.19 83 VAL A C 1
ATOM 600 O O . VAL A 1 83 ? 4.972 2.153 1.131 1.00 98.19 83 VAL A O 1
ATOM 603 N N . PRO A 1 84 ? 6.533 2.480 2.719 1.00 97.56 84 PRO A N 1
ATOM 604 C CA . PRO A 1 84 ? 6.376 1.155 3.317 1.00 97.56 84 PRO A CA 1
ATOM 605 C C . PRO A 1 84 ? 5.013 0.979 3.983 1.00 97.56 84 PRO A C 1
ATOM 607 O O . PRO A 1 84 ? 4.558 1.867 4.710 1.00 97.56 84 PRO A O 1
ATOM 610 N N . GLY A 1 85 ? 4.398 -0.193 3.812 1.00 97.12 85 GLY A N 1
ATOM 611 C CA . GLY A 1 85 ? 3.068 -0.463 4.362 1.00 97.12 85 GLY A CA 1
ATOM 612 C C . GLY A 1 85 ? 3.008 -0.380 5.888 1.00 97.12 85 GLY A C 1
ATOM 613 O O . GLY A 1 85 ? 2.018 0.093 6.441 1.00 97.12 85 GLY A O 1
ATOM 614 N N . ILE A 1 86 ? 4.090 -0.757 6.577 1.00 97.12 86 ILE A N 1
ATOM 615 C CA . ILE A 1 86 ? 4.182 -0.673 8.042 1.00 97.12 86 ILE A CA 1
ATOM 616 C C . ILE A 1 86 ? 4.155 0.774 8.552 1.00 97.12 86 ILE A C 1
ATOM 618 O O . ILE A 1 86 ? 3.476 1.073 9.535 1.00 97.12 86 ILE A O 1
ATOM 622 N N . GLU A 1 87 ? 4.858 1.682 7.876 1.00 98.19 87 GLU A N 1
ATOM 623 C CA . GLU A 1 87 ? 4.926 3.095 8.257 1.00 98.19 87 GLU A CA 1
ATOM 624 C C . GLU A 1 87 ? 3.588 3.787 7.969 1.00 98.19 87 GLU A C 1
ATOM 626 O O . GLU A 1 87 ? 3.045 4.470 8.838 1.00 98.19 87 GLU A O 1
ATOM 631 N N . PHE A 1 88 ? 3.009 3.525 6.792 1.00 98.62 88 PHE A N 1
ATOM 632 C CA . PHE A 1 88 ? 1.681 4.012 6.426 1.00 98.62 88 PHE A CA 1
ATOM 633 C C . PHE A 1 88 ? 0.603 3.511 7.400 1.00 98.62 88 PHE A C 1
ATOM 635 O O . PHE A 1 88 ? -0.160 4.307 7.946 1.00 98.62 88 PHE A O 1
ATOM 642 N N . GLY A 1 89 ? 0.569 2.205 7.680 1.00 98.19 89 GLY A N 1
ATOM 643 C CA . GLY A 1 89 ? -0.391 1.606 8.607 1.00 98.19 89 GLY A CA 1
ATOM 644 C C . GLY A 1 89 ? -0.264 2.166 10.025 1.00 98.19 89 GLY A C 1
ATOM 645 O O . GLY A 1 89 ? -1.273 2.488 10.647 1.00 98.19 89 GLY A O 1
ATOM 646 N N . THR A 1 90 ? 0.963 2.367 10.514 1.00 98.38 90 THR A N 1
ATOM 647 C CA . THR A 1 90 ? 1.206 2.985 11.830 1.00 98.38 90 THR A CA 1
ATOM 648 C C . THR A 1 90 ? 0.654 4.411 11.894 1.00 98.38 90 THR A C 1
ATOM 650 O O . THR A 1 90 ? -0.006 4.770 12.869 1.00 98.38 90 THR A O 1
ATOM 653 N N . ALA A 1 91 ? 0.865 5.213 10.847 1.00 98.44 91 ALA A N 1
ATOM 654 C CA . ALA A 1 91 ? 0.330 6.570 10.775 1.00 98.44 91 ALA A CA 1
ATOM 655 C C . ALA A 1 91 ? -1.209 6.592 10.717 1.00 98.44 91 ALA A C 1
ATOM 657 O O . ALA A 1 91 ? -1.842 7.379 11.421 1.00 98.44 91 ALA A O 1
ATOM 658 N N . MET A 1 92 ? -1.823 5.686 9.949 1.00 98.56 92 MET A N 1
ATOM 659 C CA . MET A 1 92 ? -3.283 5.544 9.902 1.00 98.56 92 MET A CA 1
ATOM 660 C C . MET A 1 92 ? -3.866 5.142 11.264 1.00 98.56 92 MET A C 1
ATOM 662 O O . MET A 1 92 ? -4.897 5.673 11.674 1.00 98.56 92 MET A O 1
ATOM 666 N N .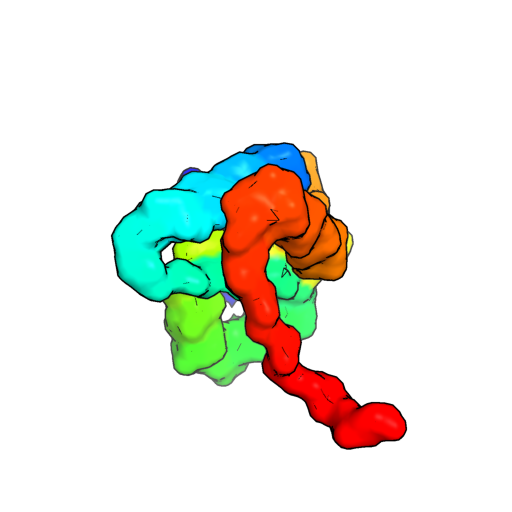 LEU A 1 93 ? -3.203 4.244 12.002 1.00 98.31 93 LEU A N 1
ATOM 667 C CA . LEU A 1 93 ? -3.620 3.861 13.355 1.00 98.31 93 LEU A CA 1
ATOM 668 C C . LEU A 1 93 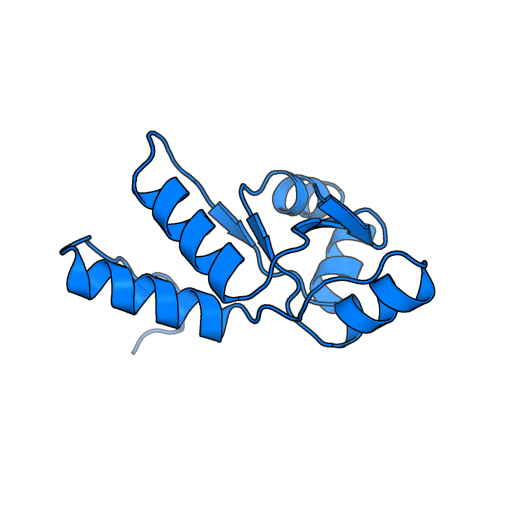? -3.555 5.038 14.336 1.00 98.31 93 LEU A C 1
ATOM 670 O O . LEU A 1 93 ? -4.481 5.209 15.130 1.00 98.31 93 LEU A O 1
ATOM 674 N N . ALA A 1 94 ? -2.507 5.864 14.262 1.00 98.25 94 ALA A N 1
ATOM 675 C CA . ALA A 1 94 ? -2.404 7.081 15.066 1.00 98.25 94 ALA A CA 1
ATOM 676 C C . ALA A 1 94 ? -3.563 8.047 14.767 1.00 98.25 94 ALA A C 1
ATOM 678 O O . ALA A 1 94 ? -4.238 8.502 15.689 1.00 98.25 94 ALA A O 1
ATOM 679 N N . HIS A 1 95 ? -3.880 8.262 13.487 1.00 97.50 95 HIS A N 1
ATOM 680 C CA . HIS A 1 95 ? -5.021 9.086 13.088 1.00 97.50 95 HIS A CA 1
ATOM 681 C C . HIS A 1 95 ? -6.358 8.535 13.611 1.00 97.50 95 HIS A C 1
ATOM 683 O O . HIS A 1 95 ? -7.204 9.289 14.099 1.00 97.50 95 HIS A O 1
ATOM 689 N N . CYS A 1 96 ? -6.562 7.216 13.559 1.00 98.00 96 CYS A N 1
ATOM 690 C CA . CYS A 1 96 ? -7.756 6.582 14.117 1.00 98.00 96 CYS A CA 1
ATOM 691 C C . CYS A 1 96 ? -7.870 6.791 15.633 1.00 98.00 96 CYS A C 1
ATOM 693 O O . CYS A 1 96 ? -8.970 7.043 16.126 1.00 98.00 96 CYS A O 1
ATOM 695 N N . ALA A 1 97 ? -6.752 6.726 16.363 1.00 97.88 97 ALA A N 1
ATOM 696 C CA . ALA A 1 97 ? -6.720 6.985 17.800 1.00 97.88 97 ALA A CA 1
ATOM 697 C C . ALA A 1 97 ? -7.081 8.444 18.132 1.00 97.88 97 ALA A C 1
ATOM 699 O O . ALA A 1 97 ? -7.864 8.682 19.049 1.00 97.88 97 ALA A O 1
ATOM 700 N N . GLU A 1 98 ? -6.575 9.408 17.359 1.00 97.25 98 GLU A N 1
ATOM 701 C CA . GLU A 1 98 ? -6.876 10.838 17.527 1.00 97.25 98 GLU A CA 1
ATOM 702 C C . GLU A 1 98 ? -8.340 11.180 17.215 1.00 97.25 98 GLU A C 1
ATOM 704 O O . GLU A 1 98 ? -8.940 12.035 17.864 1.00 97.25 98 GLU A O 1
ATOM 709 N N . THR A 1 99 ? -8.932 10.503 16.230 1.00 96.44 99 THR A N 1
ATOM 710 C CA . THR A 1 99 ? -10.286 10.799 15.727 1.00 96.44 99 THR A CA 1
ATOM 711 C C . THR A 1 99 ? -11.374 9.879 16.284 1.00 96.44 99 THR A C 1
ATOM 713 O O . THR A 1 99 ? -12.547 10.019 15.933 1.00 96.44 99 THR A O 1
ATOM 716 N N . GLY A 1 100 ? -11.012 8.926 17.148 1.00 96.94 100 GLY A N 1
ATOM 717 C CA . GLY A 1 100 ? -11.945 7.967 17.742 1.00 96.94 100 GLY A CA 1
ATOM 718 C C . GLY A 1 100 ? -12.532 6.960 16.744 1.00 96.94 100 GLY A C 1
ATOM 719 O O . GLY A 1 100 ? -13.607 6.402 16.987 1.00 96.94 100 GLY A O 1
ATOM 720 N N . LYS A 1 101 ? -11.863 6.720 15.610 1.00 96.75 101 LYS A N 1
ATOM 721 C CA . LYS A 1 101 ? -12.283 5.712 14.625 1.00 96.75 101 LYS A CA 1
ATOM 722 C C . LYS A 1 101 ? -11.984 4.309 15.155 1.00 96.75 101 LYS A C 1
ATOM 724 O O . LYS A 1 101 ? -10.965 4.060 15.796 1.00 96.75 101 LYS A O 1
ATOM 729 N N . LYS A 1 102 ? -12.891 3.370 14.880 1.00 97.06 102 LYS A N 1
ATOM 730 C CA . LYS A 1 102 ? -12.753 1.975 15.314 1.00 97.06 102 LYS A CA 1
ATOM 731 C C . LYS A 1 102 ? -11.781 1.235 14.402 1.00 97.06 102 LYS A C 1
ATOM 733 O O . LYS A 1 102 ? -11.840 1.385 13.186 1.00 97.06 102 LYS A O 1
ATOM 738 N N . VAL A 1 103 ? -10.945 0.396 15.003 1.00 97.75 103 VAL A N 1
ATOM 739 C CA . VAL A 1 103 ? -9.966 -0.439 14.304 1.00 97.75 103 VAL A CA 1
ATOM 740 C C . VAL A 1 103 ? -10.294 -1.905 14.556 1.00 97.75 103 VAL A C 1
ATOM 742 O O . VAL A 1 103 ? -10.597 -2.294 15.684 1.00 97.75 103 VAL A O 1
ATOM 745 N N . PHE A 1 104 ? -10.208 -2.714 13.505 1.00 97.25 104 PHE A N 1
ATOM 746 C CA . PHE A 1 104 ? -10.268 -4.168 13.583 1.00 97.25 104 PHE A CA 1
ATOM 747 C C . PHE A 1 104 ? -8.964 -4.747 13.032 1.00 97.25 104 PHE A C 1
ATOM 749 O O . PHE A 1 104 ? -8.520 -4.347 11.958 1.00 97.25 104 PHE A O 1
ATOM 756 N N . LEU A 1 105 ? -8.344 -5.666 13.773 1.00 96.19 105 LEU A N 1
ATOM 757 C CA . LEU A 1 105 ? -7.098 -6.326 13.384 1.00 96.19 105 LEU A CA 1
ATOM 758 C C . LEU A 1 105 ? -7.410 -7.768 12.984 1.00 96.19 105 LEU A C 1
ATOM 760 O O . LEU A 1 105 ? -7.948 -8.529 13.786 1.00 96.19 105 LEU A O 1
ATOM 764 N N . PHE A 1 106 ? -7.077 -8.133 11.749 1.00 95.31 106 PHE A N 1
ATOM 765 C CA . PHE A 1 106 ? -7.360 -9.449 11.185 1.00 95.31 106 PHE A CA 1
ATOM 766 C C . PHE A 1 106 ? -6.100 -10.060 10.569 1.00 95.31 106 PHE A C 1
ATOM 768 O O . PHE A 1 106 ? -5.461 -9.436 9.724 1.00 95.31 106 PHE A O 1
ATOM 775 N N . GLY A 1 107 ? -5.760 -11.283 10.982 1.00 94.50 107 GLY A N 1
ATOM 776 C CA . GLY A 1 107 ? -4.588 -12.024 10.511 1.00 94.50 107 GLY A CA 1
ATOM 777 C C . GLY A 1 107 ? -3.703 -12.532 11.654 1.00 94.50 107 GLY A C 1
ATOM 778 O O . GLY A 1 107 ? -4.101 -12.495 12.815 1.00 94.50 107 GLY A O 1
ATOM 779 N N . ALA A 1 108 ? -2.491 -12.978 11.301 1.00 95.12 108 ALA A N 1
ATOM 780 C CA . ALA A 1 108 ? -1.509 -13.634 12.177 1.00 95.12 108 ALA A CA 1
ATOM 781 C C . ALA A 1 108 ? -1.940 -15.015 12.726 1.00 95.12 108 ALA A C 1
ATOM 783 O O . ALA A 1 108 ? -3.032 -15.514 12.459 1.00 95.12 108 ALA A O 1
ATOM 784 N N . LYS A 1 109 ? -1.016 -15.687 13.428 1.00 94.12 109 LYS A N 1
ATOM 785 C CA . LYS A 1 109 ? -1.291 -16.951 14.132 1.00 94.12 109 LYS A CA 1
ATOM 786 C C . LYS A 1 109 ? -2.083 -16.672 15.420 1.00 94.12 109 LYS A C 1
ATOM 788 O O . LYS A 1 109 ? -2.028 -15.548 15.916 1.00 94.12 109 LYS A O 1
ATOM 793 N N . PRO A 1 110 ? -2.782 -17.672 15.986 1.00 93.56 110 PRO A N 1
ATOM 794 C CA . PRO A 1 110 ? -3.342 -17.548 17.327 1.00 93.56 110 PRO A CA 1
ATOM 795 C C . PRO A 1 110 ? -2.250 -17.196 18.343 1.00 93.56 110 PRO A C 1
ATOM 797 O O . PRO A 1 110 ? -1.236 -17.890 18.363 1.00 93.56 110 PRO A O 1
ATOM 800 N N . GLY A 1 111 ? -2.520 -16.151 19.140 1.00 82.19 111 GLY A N 1
ATOM 801 C CA . GLY A 1 111 ? -1.778 -15.675 20.323 1.00 82.19 111 GLY A CA 1
ATOM 802 C C . GLY A 1 111 ? -0.336 -16.138 20.461 1.00 82.19 111 GLY A C 1
ATOM 803 O O . GLY A 1 111 ? -0.130 -17.076 21.262 1.00 82.19 111 GLY A O 1
#

Radius of gyration: 14.58 Å; chains: 1; bounding box: 34×30×37 Å

pLDDT: mean 96.84, std 2.57, range [80.75, 98.69]

Foldseek 3Di:
DFDDQLLQTADQDDLVRLLVQVVVQVVDDDDADEAADEPVLSVVVNVDVVSSCVRNVHPHYFHAYVVSQVSCVVVVRGRPDHHHPVSSVVSNVVVCVVVVNDDDDDDDDDD